Protein AF-A0A1F5JYC6-F1 (afdb_monomer)

Secondary structure (DSSP, 8-state):
-HHHHHHHHHHHHHHHHHHHHHHHHHHHHHHHHHHHHHHHHHHHHHHHHHHHHHHHHHHHHHHHHHHHHHHHHHHHHHHHHHHHHHHHHHHHHHHHHHHHHHHHHHHHHHHTPPPPGGGSPPS--

Radius of gyration: 50.12 Å; Cα contacts (8 Å, |Δi|>4): 10; chains: 1; bounding box: 80×16×145 Å

Foldseek 3Di:
DVVVVVVVVVVVVVVVVVVVVVVVVVVVVVVVVVVVVVVVVVVVVVVVVVVVVVVVCCVVVVVVVVVVVVVVVVVVVVVVVVVVVVVVVVVVVVVVLVVVLVVVVVVCVVVVHDDDPVSDDDPDD

pLDDT: mean 91.72, std 9.08, range [44.91, 98.38]

Sequence (125 aa):
MANDDSQKIKELLEIIKHKIDMMDVSRTAQSAQLAMVRDQLSMMNGKFDEMSETLKDPDTGLKAINRRLDSNTAAVMELESTVKGYGDMYKINDSNIRKIEKRTEVLENNADIEPSPEFILAEGA

Structure (mmCIF, N/CA/C/O backbone):
data_AF-A0A1F5JYC6-F1
#
_entry.id   AF-A0A1F5JYC6-F1
#
loop_
_atom_site.group_PDB
_atom_site.id
_atom_site.type_symbol
_atom_site.label_atom_id
_atom_site.label_alt_id
_atom_site.label_comp_id
_atom_site.label_asym_id
_atom_site.label_entity_id
_atom_site.label_seq_id
_atom_site.pdbx_PDB_ins_code
_atom_site.Cartn_x
_atom_site.Cartn_y
_atom_site.Cartn_z
_atom_site.occupancy
_atom_site.B_iso_or_equiv
_atom_site.auth_seq_id
_atom_site.auth_comp_id
_atom_site.auth_asym_id
_atom_site.auth_atom_id
_atom_site.pdbx_PDB_model_num
ATOM 1 N N . MET A 1 1 ? 42.681 1.024 -85.117 1.00 57.66 1 MET A N 1
ATOM 2 C CA . MET A 1 1 ? 41.868 0.171 -84.223 1.00 57.66 1 MET A CA 1
ATOM 3 C C . MET A 1 1 ? 42.433 0.176 -82.802 1.00 57.66 1 MET A C 1
ATOM 5 O O . MET A 1 1 ? 41.745 0.678 -81.936 1.00 57.66 1 MET A O 1
ATOM 9 N N . ALA A 1 2 ? 43.705 -0.178 -82.567 1.00 62.62 2 ALA A N 1
ATOM 10 C CA . ALA A 1 2 ? 44.305 -0.195 -81.216 1.00 62.62 2 ALA A CA 1
ATOM 11 C C . ALA A 1 2 ? 44.246 1.126 -80.400 1.00 62.62 2 ALA A C 1
ATOM 13 O O . ALA A 1 2 ? 44.200 1.086 -79.176 1.00 62.62 2 ALA A O 1
ATOM 14 N N . ASN A 1 3 ? 44.239 2.297 -81.052 1.00 74.75 3 ASN A N 1
ATOM 15 C CA . ASN A 1 3 ? 44.192 3.596 -80.362 1.00 74.75 3 ASN A CA 1
ATOM 16 C C . ASN A 1 3 ? 42.788 3.948 -79.819 1.00 74.75 3 ASN A C 1
ATOM 18 O O . ASN A 1 3 ? 42.677 4.564 -78.767 1.00 74.75 3 ASN A O 1
ATOM 22 N N . ASP A 1 4 ? 41.725 3.512 -80.506 1.00 82.88 4 ASP A N 1
ATOM 23 C CA . ASP A 1 4 ? 40.326 3.751 -80.106 1.00 82.88 4 ASP A CA 1
ATOM 24 C C . ASP A 1 4 ? 39.951 2.887 -78.887 1.00 82.88 4 ASP A C 1
ATOM 26 O O . ASP A 1 4 ? 39.372 3.365 -77.913 1.00 82.88 4 ASP A O 1
ATOM 30 N N . ASP A 1 5 ? 40.399 1.629 -78.873 1.00 86.50 5 ASP A N 1
ATOM 31 C CA . ASP A 1 5 ? 40.212 0.734 -77.726 1.00 86.50 5 ASP A CA 1
ATOM 32 C C . ASP A 1 5 ? 40.994 1.220 -76.494 1.00 86.50 5 ASP A C 1
ATOM 34 O O . ASP A 1 5 ? 40.485 1.184 -75.372 1.00 86.50 5 ASP A O 1
ATOM 38 N N . SER A 1 6 ? 42.204 1.756 -76.694 1.00 87.88 6 SER A N 1
ATOM 39 C CA . SER A 1 6 ? 42.992 2.360 -75.614 1.00 87.88 6 SER A CA 1
ATOM 40 C C . SER A 1 6 ? 42.325 3.607 -75.017 1.00 87.88 6 SER A C 1
ATOM 42 O O . SER A 1 6 ? 42.459 3.836 -73.813 1.00 87.88 6 SER A O 1
ATOM 44 N N . GLN A 1 7 ? 41.622 4.414 -75.819 1.00 89.50 7 GLN A N 1
ATOM 45 C CA . GLN A 1 7 ? 40.876 5.577 -75.325 1.00 89.50 7 GLN A CA 1
ATOM 46 C C . GLN A 1 7 ? 39.655 5.153 -74.504 1.00 89.50 7 GLN A C 1
ATOM 48 O O . GLN A 1 7 ? 39.489 5.632 -73.382 1.00 89.50 7 GLN A O 1
ATOM 53 N N . LYS A 1 8 ? 38.879 4.177 -74.986 1.00 93.19 8 LYS A N 1
ATOM 54 C CA . LYS A 1 8 ? 37.726 3.627 -74.250 1.00 93.19 8 LYS A CA 1
ATOM 55 C C . LYS A 1 8 ? 38.127 3.023 -72.904 1.00 93.19 8 LYS A C 1
ATOM 57 O O . LYS A 1 8 ? 37.448 3.234 -71.903 1.00 93.19 8 LYS A O 1
ATOM 62 N N . ILE A 1 9 ? 39.254 2.307 -72.849 1.00 93.88 9 ILE A N 1
ATOM 63 C CA . ILE A 1 9 ? 39.786 1.764 -71.588 1.00 93.88 9 ILE A CA 1
ATOM 64 C C . ILE A 1 9 ? 40.125 2.895 -70.608 1.00 93.88 9 ILE A C 1
ATOM 66 O O . ILE A 1 9 ? 39.823 2.787 -69.420 1.00 93.88 9 ILE A O 1
ATOM 70 N N . LYS A 1 10 ? 40.722 3.989 -71.089 1.00 93.94 10 LYS A N 1
ATOM 71 C CA . LYS A 1 10 ? 41.067 5.141 -70.249 1.00 93.94 10 LYS A CA 1
ATOM 72 C C . LYS A 1 10 ? 39.823 5.819 -69.667 1.00 93.94 10 LYS A C 1
ATOM 74 O O . LYS A 1 10 ? 39.805 6.102 -68.473 1.00 93.94 10 LYS A O 1
ATOM 79 N N . GLU A 1 11 ? 38.785 6.017 -70.475 1.00 94.44 11 GLU A N 1
ATOM 80 C CA . GLU A 1 11 ? 37.503 6.577 -70.022 1.00 94.44 11 GLU A CA 1
ATOM 81 C C . GLU A 1 11 ? 36.832 5.682 -68.972 1.00 94.44 11 GLU A C 1
ATOM 83 O O . GLU A 1 11 ? 36.386 6.164 -67.930 1.00 94.44 11 GLU A O 1
ATOM 88 N N . LEU A 1 12 ? 36.828 4.362 -69.189 1.00 95.50 12 LEU A N 1
ATOM 89 C CA . LEU A 1 12 ? 36.312 3.403 -68.209 1.00 95.50 12 LEU A CA 1
ATOM 90 C C . LEU A 1 12 ? 37.089 3.456 -66.889 1.00 95.50 12 LEU A C 1
ATOM 92 O O . LEU A 1 12 ? 36.476 3.426 -65.822 1.00 95.50 12 LEU A O 1
ATOM 96 N N . LEU A 1 13 ? 38.420 3.565 -66.941 1.00 95.50 13 LEU A N 1
ATOM 97 C CA . LEU A 1 13 ? 39.252 3.705 -65.742 1.00 95.50 13 LEU A CA 1
ATOM 98 C C . LEU A 1 13 ? 38.950 5.000 -64.980 1.00 95.50 13 LEU A C 1
ATOM 100 O O . LEU A 1 13 ? 38.933 4.989 -63.750 1.00 95.50 13 LEU A O 1
ATOM 104 N N . GLU A 1 14 ? 38.679 6.096 -65.683 1.00 96.19 14 GLU A N 1
ATOM 105 C CA . GLU A 1 14 ? 38.336 7.381 -65.069 1.00 96.19 14 GLU A CA 1
ATOM 106 C C . GLU A 1 14 ? 36.956 7.341 -64.392 1.00 96.19 14 GLU A C 1
ATOM 108 O O . GLU A 1 14 ? 36.814 7.784 -63.249 1.00 96.19 14 GLU A O 1
ATOM 113 N N . ILE A 1 15 ? 35.968 6.697 -65.025 1.00 96.81 15 ILE A N 1
ATOM 114 C CA . ILE A 1 15 ? 34.647 6.435 -64.428 1.00 96.81 15 ILE A CA 1
ATOM 115 C C . ILE A 1 15 ? 34.773 5.541 -63.188 1.00 96.81 15 ILE A C 1
ATOM 117 O O . ILE A 1 15 ? 34.159 5.821 -62.155 1.00 96.81 15 ILE A O 1
ATOM 121 N N . ILE A 1 16 ? 35.568 4.467 -63.270 1.00 96.75 16 ILE A N 1
ATOM 122 C CA . ILE A 1 16 ? 35.805 3.556 -62.142 1.00 96.75 16 ILE A CA 1
ATOM 123 C C . ILE A 1 16 ? 36.458 4.309 -60.985 1.00 96.75 16 ILE A C 1
ATOM 125 O O . ILE A 1 16 ? 35.985 4.193 -59.855 1.00 96.75 16 ILE A O 1
ATOM 129 N N . LYS A 1 17 ? 37.491 5.114 -61.259 1.00 97.38 17 LYS A N 1
ATOM 130 C CA . LYS A 1 17 ? 38.157 5.941 -60.249 1.00 97.38 17 LYS A CA 1
ATOM 131 C C . LYS A 1 17 ? 37.161 6.871 -59.559 1.00 97.38 17 LYS A C 1
ATOM 133 O O . LYS A 1 17 ? 37.067 6.851 -58.338 1.00 97.38 17 LYS A O 1
ATOM 138 N N . HIS A 1 18 ? 36.357 7.604 -60.328 1.00 96.88 18 HIS A N 1
ATOM 139 C CA . HIS A 1 18 ? 35.351 8.500 -59.763 1.00 96.88 18 HIS A CA 1
ATOM 140 C C . HIS A 1 18 ? 34.328 7.755 -58.889 1.00 96.88 18 HIS A C 1
ATOM 142 O O . HIS A 1 18 ? 33.939 8.234 -57.823 1.00 96.88 18 HIS A O 1
ATOM 148 N N . LYS A 1 19 ? 33.912 6.552 -59.302 1.00 97.12 19 LYS A N 1
ATOM 149 C CA . LYS A 1 19 ? 32.993 5.718 -58.521 1.00 97.12 19 LYS A CA 1
ATOM 150 C C . LYS A 1 19 ? 33.621 5.231 -57.212 1.00 97.12 19 LYS A C 1
ATOM 152 O O . LYS A 1 19 ? 32.925 5.214 -56.201 1.00 97.12 19 LYS A O 1
ATOM 157 N N . ILE A 1 20 ? 34.905 4.870 -57.225 1.00 96.81 20 ILE A N 1
ATOM 158 C CA . ILE A 1 20 ? 35.662 4.508 -56.017 1.00 96.81 20 ILE A CA 1
ATOM 159 C C . ILE A 1 20 ? 35.752 5.710 -55.071 1.00 9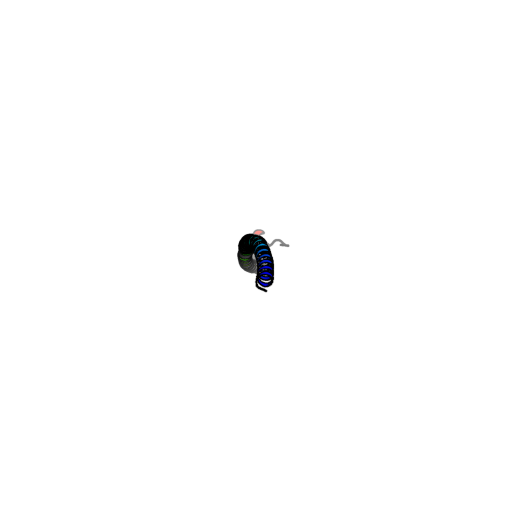6.81 20 ILE A C 1
ATOM 161 O O . ILE A 1 20 ? 35.387 5.577 -53.905 1.00 96.81 20 ILE A O 1
ATOM 165 N N . ASP A 1 21 ? 36.108 6.892 -55.581 1.00 96.94 21 ASP A N 1
ATOM 166 C CA . ASP A 1 21 ? 36.199 8.116 -54.775 1.00 96.94 21 ASP A CA 1
ATOM 167 C C . ASP A 1 21 ? 34.847 8.446 -54.104 1.00 96.94 21 ASP A C 1
ATOM 169 O O . ASP A 1 21 ? 34.780 8.744 -52.909 1.00 96.94 21 ASP A O 1
ATOM 173 N N . MET A 1 22 ? 33.734 8.319 -54.840 1.00 96.00 22 MET A N 1
ATOM 174 C CA . MET A 1 22 ? 32.388 8.492 -54.274 1.00 96.00 22 MET A CA 1
ATOM 175 C C . MET A 1 22 ? 32.040 7.433 -53.220 1.00 96.00 22 MET A C 1
ATOM 177 O O . MET A 1 22 ? 31.388 7.748 -52.220 1.00 96.00 22 MET A O 1
ATOM 181 N N . MET A 1 23 ? 32.452 6.181 -53.427 1.00 96.62 23 MET A N 1
ATOM 182 C CA . MET A 1 23 ? 32.242 5.109 -52.454 1.00 96.62 23 MET A CA 1
ATOM 183 C C . MET A 1 23 ? 33.015 5.365 -51.158 1.00 96.62 23 MET A C 1
ATOM 185 O O . MET A 1 23 ? 32.457 5.145 -50.083 1.00 96.62 23 MET A O 1
ATOM 189 N N . ASP A 1 24 ? 34.242 5.880 -51.231 1.00 95.62 24 ASP A N 1
ATOM 190 C CA . ASP A 1 24 ? 35.046 6.208 -50.049 1.00 95.62 24 ASP A CA 1
ATOM 191 C C . ASP A 1 24 ? 34.448 7.371 -49.246 1.00 95.62 24 ASP A C 1
ATOM 193 O O . ASP A 1 24 ? 34.355 7.305 -48.012 1.00 95.62 24 ASP A O 1
ATOM 197 N N . VAL A 1 25 ? 33.940 8.399 -49.934 1.00 96.31 25 VAL A N 1
ATOM 198 C CA . VAL A 1 25 ? 33.183 9.487 -49.294 1.00 96.31 25 VAL A CA 1
ATOM 199 C C . VAL A 1 25 ? 31.923 8.941 -48.616 1.00 96.31 25 VAL A C 1
ATOM 201 O O . VAL A 1 25 ? 31.671 9.230 -47.442 1.00 96.31 25 VAL A O 1
ATOM 204 N N . SER A 1 26 ? 31.153 8.101 -49.316 1.00 97.00 26 SER A N 1
ATOM 205 C CA . SER A 1 26 ? 29.937 7.486 -48.772 1.00 97.00 26 SER A CA 1
ATOM 206 C C . SER A 1 26 ? 30.234 6.615 -47.546 1.00 97.00 26 SER A C 1
ATOM 208 O O . SER A 1 26 ? 29.554 6.725 -46.525 1.00 97.00 26 SER A O 1
ATOM 210 N N . ARG A 1 27 ? 31.300 5.811 -47.596 1.00 96.62 27 ARG A N 1
ATOM 211 C CA . ARG A 1 27 ? 31.746 4.958 -46.487 1.00 96.62 27 ARG A CA 1
ATOM 212 C C . ARG A 1 27 ? 32.161 5.775 -45.266 1.00 96.62 27 ARG A C 1
ATOM 214 O O . ARG A 1 27 ? 31.854 5.388 -44.136 1.00 96.62 27 ARG A O 1
ATOM 221 N N . THR A 1 28 ? 32.833 6.902 -45.479 1.00 96.62 28 THR A N 1
ATOM 222 C CA . THR A 1 28 ? 33.221 7.820 -44.400 1.00 96.62 28 THR A CA 1
ATOM 223 C C . THR A 1 28 ? 31.983 8.406 -43.720 1.00 96.62 28 THR A C 1
ATOM 225 O O . THR A 1 28 ? 31.873 8.361 -42.493 1.00 96.62 28 THR A O 1
ATOM 228 N N . ALA A 1 29 ? 31.002 8.859 -44.505 1.00 96.38 29 ALA A N 1
ATOM 229 C CA . ALA A 1 29 ? 29.737 9.373 -43.984 1.00 96.38 29 ALA A CA 1
ATOM 230 C C . ALA A 1 29 ? 28.943 8.305 -43.206 1.00 96.38 29 ALA A C 1
ATOM 232 O O . ALA A 1 29 ? 28.476 8.566 -42.097 1.00 96.38 29 ALA A O 1
ATOM 233 N N . GLN A 1 30 ? 28.845 7.084 -43.740 1.00 97.00 30 GLN A N 1
ATOM 234 C CA . GLN A 1 30 ? 28.186 5.962 -43.061 1.00 97.00 30 GLN A CA 1
ATOM 235 C C . GLN A 1 30 ? 28.889 5.589 -41.751 1.00 97.00 30 GLN A C 1
ATOM 237 O O . GLN A 1 30 ? 28.232 5.306 -40.753 1.00 97.00 30 GLN A O 1
ATOM 242 N N . SER A 1 31 ? 30.223 5.624 -41.724 1.00 96.62 31 SER A N 1
ATOM 243 C CA . SER A 1 31 ? 30.997 5.321 -40.514 1.00 96.62 31 SER A CA 1
ATOM 244 C C . SER A 1 31 ? 30.740 6.347 -39.407 1.00 96.62 31 SER A C 1
ATOM 246 O O . SER A 1 31 ? 30.572 5.967 -38.248 1.00 96.62 31 SER A O 1
ATOM 248 N N . ALA A 1 32 ? 30.637 7.632 -39.761 1.00 96.50 32 ALA A N 1
ATOM 249 C CA . ALA A 1 32 ? 30.274 8.690 -38.819 1.00 96.50 32 ALA A CA 1
ATOM 250 C C . ALA A 1 32 ? 28.839 8.522 -38.288 1.00 96.50 32 ALA A C 1
ATOM 252 O O . ALA A 1 32 ? 28.610 8.627 -37.083 1.00 96.50 32 ALA A O 1
ATOM 253 N N . GLN A 1 33 ? 27.883 8.182 -39.158 1.00 97.19 33 GLN A N 1
ATOM 254 C CA . GLN A 1 33 ? 26.507 7.886 -38.742 1.00 97.19 33 GLN A CA 1
ATOM 255 C C . GLN A 1 33 ? 26.438 6.678 -37.800 1.00 97.19 33 GLN A C 1
ATOM 257 O O . GLN A 1 33 ? 25.735 6.725 -36.793 1.00 97.19 33 GLN A O 1
ATOM 262 N N . LEU A 1 34 ? 27.196 5.613 -38.076 1.00 97.50 34 LEU A N 1
ATOM 263 C CA . LEU A 1 34 ? 27.261 4.439 -37.204 1.00 97.50 34 LEU A CA 1
ATOM 264 C C . LEU A 1 34 ? 27.835 4.773 -35.825 1.00 97.50 34 LEU A C 1
ATOM 266 O O . LEU A 1 34 ? 27.346 4.241 -34.829 1.00 97.50 34 LEU A O 1
ATOM 270 N N . ALA A 1 35 ? 28.844 5.645 -35.751 1.00 96.88 35 ALA A N 1
ATOM 271 C CA . ALA A 1 35 ? 29.370 6.123 -34.475 1.00 96.88 35 ALA A CA 1
ATOM 272 C C . ALA A 1 35 ? 28.290 6.877 -33.682 1.00 96.88 35 ALA A C 1
ATOM 274 O O . ALA A 1 35 ? 28.018 6.524 -32.539 1.00 96.88 35 ALA A O 1
ATOM 275 N N . MET A 1 36 ? 27.582 7.810 -34.327 1.00 97.25 36 MET A N 1
ATOM 276 C CA . MET A 1 36 ? 26.488 8.551 -33.690 1.00 97.25 36 MET A CA 1
ATOM 277 C C . MET A 1 36 ? 25.367 7.638 -33.179 1.00 97.25 36 MET A C 1
ATOM 279 O O . MET A 1 36 ? 24.884 7.818 -32.063 1.00 97.25 36 MET A O 1
ATOM 283 N N . VAL A 1 37 ? 24.959 6.641 -33.970 1.00 97.69 37 VAL A N 1
ATOM 284 C CA . VAL A 1 37 ? 23.926 5.678 -33.555 1.00 97.69 37 VAL A CA 1
ATOM 285 C C . VAL A 1 37 ? 24.403 4.849 -32.361 1.00 97.69 37 VAL A C 1
ATOM 287 O O . VAL A 1 37 ? 23.630 4.622 -31.434 1.00 97.69 37 VAL A O 1
ATOM 290 N N . ARG A 1 38 ? 25.672 4.420 -32.335 1.00 97.31 38 ARG A N 1
ATOM 291 C CA . ARG A 1 38 ? 26.238 3.695 -31.183 1.00 97.31 38 ARG A CA 1
ATOM 292 C C . ARG A 1 38 ? 26.218 4.540 -29.913 1.00 97.31 38 ARG A C 1
ATOM 294 O O . ARG A 1 38 ? 25.801 4.032 -28.874 1.00 97.31 38 ARG A O 1
ATOM 301 N N . ASP A 1 39 ? 26.596 5.811 -30.004 1.00 97.38 39 ASP A N 1
ATOM 302 C CA . ASP A 1 39 ? 26.573 6.727 -28.860 1.00 97.38 39 ASP A CA 1
ATOM 303 C C . ASP A 1 39 ? 25.141 6.933 -28.349 1.00 97.38 39 ASP A C 1
ATOM 305 O O . ASP A 1 39 ? 24.882 6.858 -27.146 1.00 97.38 39 ASP A O 1
ATOM 309 N N . GLN A 1 40 ? 24.180 7.110 -29.262 1.00 97.25 40 GLN A N 1
ATOM 310 C CA . GLN A 1 40 ? 22.760 7.209 -28.918 1.00 97.25 40 GLN A CA 1
ATOM 311 C C . GLN A 1 40 ? 22.238 5.948 -28.224 1.00 97.25 40 GLN A C 1
ATOM 313 O O . GLN A 1 40 ? 21.556 6.061 -27.206 1.00 97.25 40 GLN A O 1
ATOM 318 N N . LEU A 1 41 ? 22.583 4.759 -28.726 1.00 96.19 41 LEU A N 1
ATOM 319 C CA . LEU A 1 41 ? 22.206 3.491 -28.098 1.00 96.19 41 LEU A CA 1
ATOM 320 C C . LEU A 1 41 ? 22.819 3.347 -26.702 1.00 96.19 41 LEU A C 1
ATOM 322 O O . LEU A 1 41 ? 22.129 2.924 -25.779 1.00 96.19 41 LEU A O 1
ATOM 326 N N . SER A 1 42 ? 24.081 3.746 -26.521 1.00 97.44 42 SER A N 1
ATOM 327 C CA . SER A 1 42 ? 24.734 3.712 -25.209 1.00 97.44 42 SER A CA 1
ATOM 328 C C . SER A 1 42 ? 24.041 4.635 -24.205 1.00 97.44 42 SER A C 1
ATOM 330 O O . SER A 1 42 ? 23.776 4.226 -23.076 1.00 97.44 42 SER A O 1
ATOM 332 N N . MET A 1 43 ? 23.710 5.865 -24.611 1.00 96.62 43 MET A N 1
ATOM 333 C CA . MET A 1 43 ? 22.964 6.798 -23.761 1.00 96.62 43 MET A CA 1
ATOM 334 C C . MET A 1 43 ? 21.564 6.274 -23.431 1.00 96.62 43 MET A C 1
ATOM 336 O O . MET A 1 43 ? 21.095 6.420 -22.305 1.00 96.62 43 MET A O 1
ATOM 340 N N . MET A 1 44 ? 20.889 5.672 -24.409 1.00 96.88 44 MET A N 1
ATOM 341 C CA . MET A 1 44 ? 19.552 5.120 -24.228 1.00 96.88 44 MET A CA 1
ATOM 342 C C . MET A 1 44 ? 19.557 3.936 -23.255 1.00 96.88 44 MET A C 1
ATOM 344 O O . MET A 1 44 ? 18.698 3.884 -22.381 1.00 96.88 44 MET A O 1
ATOM 348 N N . ASN A 1 45 ? 20.543 3.041 -23.348 1.00 96.56 45 ASN A N 1
ATOM 349 C CA . ASN A 1 45 ? 20.701 1.941 -22.395 1.00 96.56 45 ASN A CA 1
ATOM 350 C C . ASN A 1 45 ? 20.919 2.460 -20.969 1.00 96.56 45 ASN A C 1
ATOM 352 O O . ASN A 1 45 ? 20.225 2.019 -20.062 1.00 96.56 45 ASN A O 1
ATOM 356 N N . GLY A 1 46 ? 21.779 3.470 -20.783 1.00 97.12 46 GLY A N 1
ATOM 357 C CA . GLY A 1 46 ? 21.970 4.086 -19.464 1.00 97.12 46 GLY A CA 1
ATOM 358 C C . GLY A 1 46 ? 20.680 4.680 -18.883 1.00 97.12 46 GLY A C 1
ATOM 359 O O . GLY A 1 46 ? 20.393 4.504 -17.703 1.00 97.12 46 GLY A O 1
ATOM 360 N N . LYS A 1 47 ? 19.852 5.321 -19.721 1.00 95.81 47 LYS A N 1
ATOM 361 C CA . LYS A 1 47 ? 18.531 5.822 -19.303 1.00 95.81 47 LYS A CA 1
ATOM 362 C C . LYS A 1 47 ? 17.551 4.700 -18.960 1.00 95.81 47 LYS A C 1
ATOM 364 O O . LYS A 1 47 ? 16.735 4.868 -18.057 1.00 95.81 47 LYS A O 1
ATOM 369 N N . PHE A 1 48 ? 17.597 3.577 -19.677 1.00 95.56 48 PHE A N 1
ATOM 370 C CA . PHE A 1 48 ? 16.766 2.418 -19.356 1.00 95.56 48 PHE A CA 1
ATOM 371 C C . PHE A 1 48 ? 17.154 1.795 -18.016 1.00 95.56 48 PHE A C 1
ATOM 373 O O . PHE A 1 48 ? 16.257 1.472 -17.238 1.00 95.56 48 PHE A O 1
ATOM 380 N N 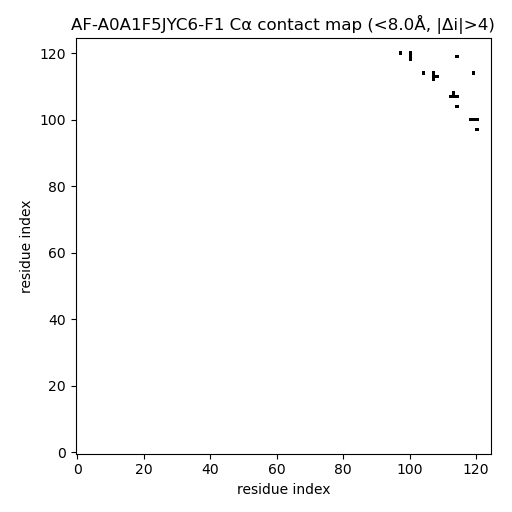. ASP A 1 49 ? 18.448 1.697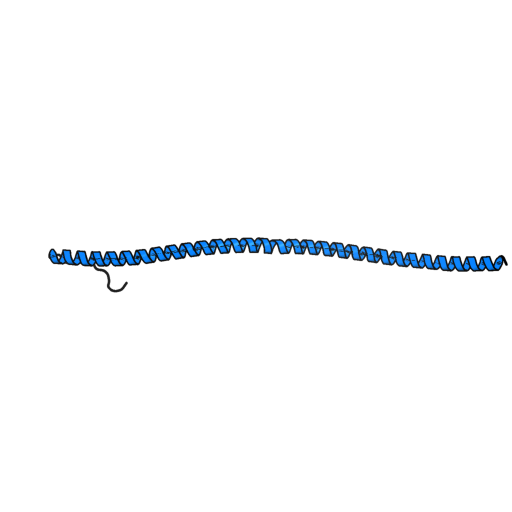 -17.717 1.00 95.31 49 ASP A N 1
ATOM 381 C CA . ASP A 1 49 ? 18.933 1.198 -16.427 1.00 95.31 49 ASP A CA 1
ATOM 382 C C . ASP A 1 49 ? 18.487 2.111 -15.272 1.00 95.31 49 ASP A C 1
ATOM 384 O O . ASP A 1 49 ? 17.936 1.636 -14.277 1.00 95.31 49 ASP A O 1
ATOM 388 N N . GLU A 1 50 ? 18.628 3.432 -15.429 1.00 93.69 50 GLU A N 1
ATOM 389 C CA . GLU A 1 50 ? 18.171 4.419 -14.440 1.00 93.69 50 GLU A CA 1
ATOM 390 C C . GLU A 1 50 ? 16.653 4.342 -14.204 1.00 93.69 50 GLU A C 1
ATOM 392 O O . GLU A 1 50 ? 16.184 4.350 -13.061 1.00 93.69 50 GLU A O 1
ATOM 3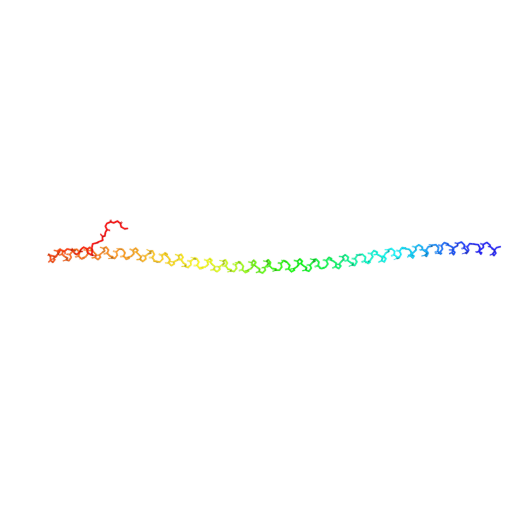97 N N . MET A 1 51 ? 15.870 4.216 -15.280 1.00 91.19 51 MET A N 1
ATOM 398 C CA . MET A 1 51 ? 14.418 4.063 -15.186 1.00 91.19 51 MET A CA 1
ATOM 399 C C . MET A 1 51 ? 14.033 2.738 -14.515 1.00 91.19 51 MET A C 1
ATOM 401 O O . MET A 1 51 ? 13.106 2.711 -13.707 1.00 91.19 51 MET A O 1
ATOM 405 N N . SER A 1 52 ? 14.753 1.654 -14.808 1.00 90.44 52 SER A N 1
ATOM 406 C CA . SER A 1 52 ? 14.534 0.344 -14.190 1.00 90.44 52 SER A CA 1
ATOM 407 C C . SER A 1 52 ? 14.772 0.385 -12.678 1.00 90.44 52 SER A C 1
ATOM 409 O O . SER A 1 52 ? 13.947 -0.118 -11.913 1.00 90.44 52 SER A O 1
ATOM 411 N N . GLU A 1 53 ? 15.856 1.017 -12.221 1.00 88.38 53 GLU A N 1
ATOM 412 C CA . GLU A 1 53 ? 16.116 1.183 -10.784 1.00 88.38 53 GLU A CA 1
ATOM 413 C C . GLU A 1 53 ? 15.086 2.110 -10.123 1.00 88.38 53 GLU A C 1
ATOM 415 O O . GLU A 1 53 ? 14.570 1.794 -9.049 1.00 88.38 53 GLU A O 1
ATOM 420 N N . THR A 1 54 ? 14.700 3.199 -10.795 1.00 83.81 54 THR A N 1
ATOM 421 C CA . THR A 1 54 ? 13.675 4.125 -10.286 1.00 83.81 54 THR A CA 1
ATOM 422 C C . THR A 1 54 ? 12.313 3.455 -10.124 1.00 83.81 54 THR A C 1
ATOM 424 O O . THR A 1 54 ? 11.586 3.815 -9.211 1.00 83.81 54 THR A O 1
ATOM 427 N N . LEU A 1 55 ? 11.945 2.486 -10.969 1.00 83.50 55 LEU A N 1
ATOM 428 C CA . LEU A 1 55 ? 10.663 1.769 -10.867 1.00 83.50 55 LEU A CA 1
ATOM 429 C C . LEU A 1 55 ? 10.659 0.680 -9.784 1.00 83.50 55 LEU A C 1
ATOM 431 O O . LEU A 1 55 ? 9.609 0.353 -9.230 1.00 83.50 55 LEU A O 1
ATOM 435 N N . LYS A 1 56 ? 11.830 0.148 -9.436 1.00 86.19 56 LYS A N 1
ATOM 436 C CA . LYS A 1 56 ? 11.980 -0.887 -8.407 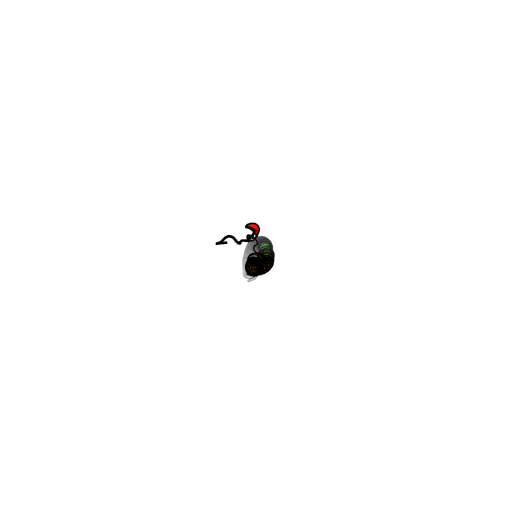1.00 86.19 56 LYS A CA 1
ATOM 437 C C . LYS A 1 56 ? 11.693 -0.360 -6.998 1.00 86.19 56 LYS A C 1
ATOM 439 O O . LYS A 1 56 ? 11.134 -1.087 -6.172 1.00 86.19 56 LYS A O 1
ATOM 444 N N . ASP A 1 57 ? 12.057 0.888 -6.711 1.00 79.50 57 ASP A N 1
ATOM 445 C CA . ASP A 1 57 ? 11.827 1.495 -5.396 1.00 79.50 57 ASP A CA 1
ATOM 446 C C . ASP A 1 57 ? 10.323 1.684 -5.089 1.00 79.50 57 ASP A C 1
ATOM 448 O O . ASP A 1 57 ? 9.865 1.147 -4.080 1.00 79.50 57 ASP A O 1
ATOM 452 N N . PRO A 1 58 ? 9.493 2.266 -5.979 1.00 81.06 58 PRO A N 1
ATOM 453 C CA . PRO A 1 58 ? 8.042 2.285 -5.838 1.00 81.06 58 PRO A CA 1
ATOM 454 C C . PRO A 1 58 ? 7.419 0.896 -5.698 1.00 81.06 58 PRO A C 1
ATOM 456 O O . PRO A 1 58 ? 6.586 0.717 -4.817 1.00 81.06 58 PRO A O 1
ATOM 459 N N . ASP A 1 59 ? 7.816 -0.105 -6.490 1.00 78.12 59 ASP A N 1
ATOM 460 C CA . ASP A 1 59 ? 7.242 -1.458 -6.382 1.00 78.12 59 ASP A CA 1
ATOM 461 C C . ASP A 1 59 ? 7.530 -2.101 -5.015 1.00 78.12 59 ASP A C 1
ATOM 463 O O . ASP A 1 59 ? 6.655 -2.712 -4.386 1.00 78.12 59 ASP A O 1
ATOM 467 N N . THR A 1 60 ? 8.758 -1.945 -4.513 1.00 82.62 60 THR A N 1
ATOM 468 C CA . THR A 1 60 ? 9.136 -2.459 -3.189 1.00 82.62 60 THR A CA 1
ATOM 469 C C . THR A 1 60 ? 8.503 -1.646 -2.057 1.00 82.62 60 THR A C 1
ATOM 471 O O . THR A 1 60 ? 7.980 -2.233 -1.100 1.00 82.62 60 THR A O 1
ATOM 474 N N . GLY A 1 61 ? 8.467 -0.321 -2.195 1.00 86.81 61 GLY A N 1
ATOM 475 C CA . GLY A 1 61 ? 7.853 0.621 -1.265 1.00 86.81 61 GLY A CA 1
ATOM 476 C C . GLY A 1 61 ? 6.343 0.429 -1.143 1.00 86.81 61 GLY A C 1
ATOM 47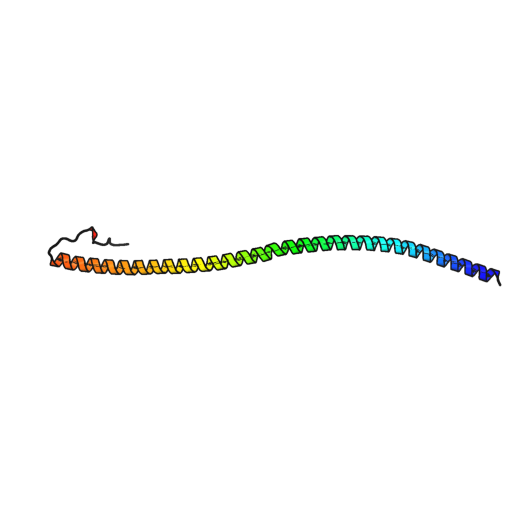7 O O . GLY A 1 61 ? 5.833 0.273 -0.033 1.00 86.81 61 GLY A O 1
ATOM 478 N N . LEU A 1 62 ? 5.621 0.335 -2.261 1.00 91.88 62 LEU A N 1
ATOM 479 C CA . LEU A 1 62 ? 4.177 0.077 -2.295 1.00 91.88 62 LEU A CA 1
ATOM 480 C C . LEU A 1 62 ? 3.838 -1.268 -1.655 1.00 91.88 62 LEU A C 1
ATOM 482 O O . LEU A 1 62 ? 2.906 -1.361 -0.854 1.00 91.88 62 LEU A O 1
ATOM 486 N N . LYS A 1 63 ? 4.627 -2.312 -1.932 1.00 89.56 63 LYS A N 1
ATOM 487 C CA . LYS A 1 63 ? 4.440 -3.621 -1.294 1.00 89.56 63 LYS A CA 1
ATOM 488 C C . LYS A 1 63 ? 4.651 -3.562 0.221 1.00 89.56 63 LYS A C 1
ATOM 490 O O . LYS A 1 63 ? 3.920 -4.217 0.965 1.00 89.56 63 LYS A O 1
ATOM 495 N N . ALA A 1 64 ? 5.635 -2.796 0.691 1.00 87.38 64 ALA A N 1
ATOM 496 C CA . ALA A 1 64 ? 5.864 -2.589 2.119 1.00 87.38 64 ALA A CA 1
ATOM 497 C C . ALA A 1 64 ? 4.729 -1.784 2.773 1.00 87.38 64 ALA A C 1
ATOM 499 O O . ALA A 1 64 ? 4.281 -2.143 3.864 1.00 87.38 64 ALA A O 1
ATOM 500 N N . ILE A 1 65 ? 4.228 -0.745 2.098 1.00 93.94 65 ILE A N 1
ATOM 501 C CA . ILE A 1 65 ? 3.092 0.064 2.557 1.00 93.94 65 ILE A CA 1
ATOM 502 C C . ILE A 1 65 ? 1.832 -0.796 2.680 1.00 93.94 65 ILE A C 1
ATOM 504 O O . ILE A 1 65 ? 1.218 -0.790 3.744 1.00 93.94 65 ILE A O 1
ATOM 508 N N . ASN A 1 66 ? 1.496 -1.596 1.664 1.00 93.25 66 ASN A N 1
ATOM 509 C CA . ASN A 1 66 ? 0.324 -2.480 1.702 1.00 93.25 66 ASN A CA 1
ATOM 510 C C . ASN A 1 66 ? 0.383 -3.464 2.880 1.00 93.25 66 ASN A C 1
ATOM 512 O O . ASN A 1 66 ? -0.580 -3.583 3.625 1.00 93.25 66 ASN A O 1
ATOM 516 N N . ARG A 1 67 ? 1.546 -4.076 3.144 1.00 92.69 67 ARG A N 1
ATOM 517 C CA . ARG A 1 67 ? 1.722 -4.955 4.317 1.00 92.69 67 ARG A CA 1
ATOM 518 C C . ARG A 1 67 ? 1.499 -4.231 5.647 1.00 92.69 67 ARG A C 1
ATOM 520 O O . ARG A 1 67 ? 0.931 -4.809 6.571 1.00 92.69 67 ARG A O 1
ATOM 527 N N . ARG A 1 68 ? 1.971 -2.985 5.771 1.00 94.56 68 ARG A N 1
ATOM 528 C CA . ARG A 1 68 ? 1.756 -2.172 6.982 1.00 94.56 68 ARG A CA 1
ATOM 529 C C . ARG A 1 68 ? 0.287 -1.788 7.134 1.00 94.56 68 ARG A C 1
ATOM 531 O O . ARG A 1 68 ? -0.203 -1.786 8.257 1.00 94.56 68 ARG A O 1
ATOM 538 N N . LEU A 1 69 ? -0.401 -1.494 6.031 1.00 96.69 69 LEU A N 1
ATOM 539 C CA . LEU A 1 69 ? -1.837 -1.226 6.035 1.00 96.69 69 LEU A CA 1
ATOM 540 C C . LEU A 1 69 ? -2.622 -2.450 6.506 1.00 96.69 69 LEU A C 1
ATOM 542 O O . LEU A 1 69 ? -3.367 -2.319 7.469 1.00 96.69 69 LEU A O 1
ATOM 546 N N . ASP A 1 70 ? -2.375 -3.631 5.936 1.00 96.38 70 ASP A N 1
ATOM 547 C CA . ASP A 1 70 ? -3.044 -4.874 6.348 1.00 96.38 70 ASP A CA 1
ATOM 548 C C . ASP A 1 70 ? -2.843 -5.158 7.847 1.00 96.38 70 ASP A C 1
ATOM 550 O O . ASP A 1 70 ? -3.792 -5.463 8.573 1.00 96.38 70 ASP A O 1
ATOM 554 N N . SER A 1 71 ? -1.607 -4.993 8.336 1.00 96.44 71 SER A N 1
ATOM 555 C CA . SER A 1 71 ? -1.282 -5.163 9.756 1.00 96.44 71 SER A CA 1
ATOM 556 C C . SER A 1 71 ? -2.004 -4.150 10.646 1.00 96.44 71 SER A C 1
ATOM 558 O O . SER A 1 71 ? -2.489 -4.512 11.717 1.00 96.44 71 SER A O 1
ATOM 560 N N . ASN A 1 72 ? -2.070 -2.884 10.229 1.00 97.31 72 ASN A N 1
ATOM 561 C CA . ASN A 1 72 ? -2.756 -1.842 10.988 1.00 97.31 72 ASN A CA 1
ATOM 562 C C . ASN A 1 72 ? -4.270 -2.072 11.000 1.00 97.31 72 ASN A C 1
ATOM 564 O O . ASN A 1 72 ? -4.899 -1.892 12.039 1.00 97.31 72 ASN A O 1
ATOM 568 N N . THR A 1 73 ? -4.855 -2.504 9.882 1.00 98.00 73 THR A N 1
ATOM 569 C CA . THR A 1 73 ? -6.276 -2.854 9.800 1.00 98.00 73 THR A CA 1
ATOM 570 C C . THR A 1 73 ? -6.617 -3.982 10.770 1.00 98.00 73 THR A C 1
ATOM 572 O O . THR A 1 73 ? -7.579 -3.854 11.524 1.00 98.00 73 THR A O 1
ATOM 575 N N . ALA A 1 74 ? -5.802 -5.039 10.825 1.00 97.88 74 ALA A N 1
ATOM 576 C CA . ALA A 1 74 ? -6.001 -6.127 11.781 1.00 97.88 74 ALA A CA 1
ATOM 577 C C . ALA A 1 74 ? -5.943 -5.640 13.242 1.00 97.88 74 ALA A C 1
ATOM 579 O O . ALA A 1 74 ? -6.823 -5.972 14.035 1.00 97.88 74 ALA A O 1
ATOM 580 N N . ALA A 1 75 ? -4.959 -4.799 13.581 1.00 98.12 75 ALA A N 1
ATOM 581 C CA . ALA A 1 75 ? -4.828 -4.237 14.927 1.00 98.12 75 ALA A CA 1
ATOM 582 C C . ALA A 1 75 ? -6.026 -3.352 15.318 1.00 98.12 75 ALA A C 1
ATOM 584 O O . ALA A 1 75 ? -6.503 -3.413 16.449 1.00 98.12 75 ALA A O 1
ATOM 585 N N . VAL A 1 76 ? -6.547 -2.549 14.384 1.00 98.25 76 VAL A N 1
ATOM 586 C CA . VAL A 1 76 ? -7.742 -1.723 14.624 1.00 98.25 76 VAL A CA 1
ATOM 587 C C . VAL A 1 76 ? -8.970 -2.596 14.883 1.00 98.25 76 VAL A C 1
ATOM 589 O O . VAL A 1 76 ? -9.689 -2.340 15.845 1.00 98.25 76 VAL A O 1
ATOM 592 N N . MET A 1 77 ? -9.176 -3.660 14.103 1.00 98.06 77 MET A N 1
ATOM 593 C CA . MET A 1 77 ? -10.295 -4.589 14.322 1.00 98.06 77 MET A CA 1
ATOM 594 C C . MET A 1 77 ? -10.228 -5.271 15.699 1.00 98.06 77 MET A C 1
ATOM 596 O O . MET A 1 77 ? -11.252 -5.453 16.362 1.00 98.06 77 MET A O 1
ATOM 600 N N . GLU A 1 78 ? -9.028 -5.631 16.159 1.00 98.31 78 GLU A N 1
ATOM 601 C CA . GLU A 1 78 ? -8.821 -6.214 17.490 1.00 98.31 78 GLU A CA 1
ATOM 602 C C . GLU A 1 78 ? -9.140 -5.212 18.614 1.00 98.31 78 GLU A C 1
ATOM 604 O O . GLU A 1 78 ? -9.820 -5.553 19.591 1.00 98.31 78 GLU A O 1
ATOM 609 N N . LEU A 1 79 ? -8.708 -3.957 18.457 1.00 98.19 79 LEU A N 1
ATOM 610 C CA . LEU A 1 79 ? -9.025 -2.879 19.394 1.00 98.19 79 LEU A CA 1
ATOM 611 C C . LEU A 1 79 ? -10.531 -2.609 19.457 1.00 98.19 79 LEU A C 1
ATOM 613 O O . LEU A 1 79 ? -11.081 -2.506 20.554 1.00 98.19 79 LEU A O 1
ATOM 617 N N . GLU A 1 80 ? -11.217 -2.553 18.315 1.00 98.25 80 GLU A N 1
ATOM 618 C CA . GLU A 1 80 ? -12.674 -2.380 18.258 1.00 98.25 80 GLU A CA 1
ATOM 619 C C . GLU A 1 80 ? -13.409 -3.505 18.996 1.00 98.25 80 GLU A C 1
ATOM 621 O O . GLU A 1 80 ? -14.308 -3.243 19.803 1.00 98.25 80 GLU A O 1
ATOM 626 N N . SER A 1 81 ? -12.992 -4.757 18.781 1.00 98.31 81 SER A N 1
ATOM 627 C CA . SER A 1 81 ? -13.551 -5.912 19.492 1.00 98.31 81 SER A CA 1
ATOM 628 C C . SER A 1 81 ? -13.332 -5.807 21.005 1.00 98.31 81 SER A C 1
ATOM 630 O O . SER A 1 81 ? -14.252 -6.056 21.789 1.00 98.31 81 SER A O 1
ATOM 632 N N . THR A 1 82 ? -12.135 -5.398 21.426 1.00 98.31 82 THR A N 1
ATOM 633 C CA . THR A 1 82 ? -11.786 -5.229 22.844 1.00 98.31 82 THR A CA 1
ATOM 634 C C . THR A 1 82 ? -12.625 -4.133 23.504 1.00 98.31 82 THR A C 1
ATOM 636 O O . THR A 1 82 ? -13.185 -4.341 24.582 1.00 98.31 82 THR A O 1
ATOM 639 N N . VAL A 1 83 ? -12.775 -2.982 22.843 1.00 98.31 83 VAL A N 1
ATOM 640 C CA . VAL A 1 83 ? -13.592 -1.862 23.336 1.00 98.31 83 VAL A CA 1
ATOM 641 C C . VAL A 1 83 ? -15.058 -2.268 23.466 1.00 98.31 83 VAL A C 1
ATOM 643 O O . VAL A 1 83 ? -15.688 -1.969 24.482 1.00 98.31 83 VAL A O 1
ATOM 646 N N . LYS A 1 84 ? -15.597 -3.002 22.486 1.00 98.12 84 LYS A N 1
ATOM 647 C CA . LYS A 1 84 ? -16.960 -3.539 22.570 1.00 98.12 84 LYS A CA 1
ATOM 648 C C . LYS A 1 84 ? -17.120 -4.484 23.765 1.00 98.12 84 LYS A C 1
ATOM 650 O O . LYS A 1 84 ? -18.088 -4.348 24.511 1.00 98.12 84 LYS A O 1
ATOM 655 N N . GLY A 1 85 ? -16.148 -5.372 23.985 1.00 98.12 85 GLY A N 1
ATOM 656 C CA . GLY A 1 85 ? -16.121 -6.270 25.142 1.00 98.12 85 GLY A CA 1
ATOM 657 C C . GLY A 1 85 ? -16.149 -5.519 26.476 1.00 98.12 85 GLY A C 1
ATOM 658 O O . GLY A 1 85 ? -16.957 -5.843 27.347 1.00 98.12 85 GLY A O 1
ATOM 659 N N . TYR A 1 86 ? -15.338 -4.465 26.622 1.00 98.38 86 TYR A N 1
ATOM 660 C CA . TYR A 1 86 ? -15.393 -3.602 27.806 1.00 98.38 86 TYR A CA 1
ATOM 661 C C . TYR A 1 86 ? -16.751 -2.913 27.959 1.00 98.38 86 TYR A C 1
ATOM 663 O O . TYR A 1 86 ? -17.303 -2.904 29.058 1.00 98.38 86 TYR A O 1
ATOM 671 N N . GLY A 1 87 ? -17.324 -2.389 26.872 1.00 98.00 87 GLY A N 1
ATOM 672 C CA . GLY A 1 87 ? -18.656 -1.779 26.888 1.00 98.00 87 GLY A CA 1
ATOM 673 C C . GLY A 1 87 ? -19.749 -2.733 27.380 1.00 98.00 87 GLY A C 1
ATOM 674 O O . GLY A 1 87 ? -20.603 -2.339 28.176 1.00 98.00 87 GLY A O 1
ATOM 675 N N . ASP A 1 88 ? -19.708 -3.998 26.962 1.00 97.88 88 ASP A N 1
ATOM 676 C CA . ASP A 1 88 ? -20.656 -5.016 27.425 1.00 97.88 88 ASP A CA 1
ATOM 677 C C . ASP A 1 88 ? -20.428 -5.385 28.901 1.00 97.88 88 ASP A C 1
ATOM 679 O O . ASP A 1 88 ? -21.397 -5.501 29.657 1.00 97.88 88 ASP A O 1
ATOM 683 N N . MET A 1 89 ? -19.171 -5.472 29.356 1.00 97.94 89 MET A N 1
ATOM 684 C CA . MET A 1 89 ? -18.872 -5.674 30.780 1.00 97.94 89 MET A CA 1
ATOM 685 C C . MET A 1 89 ? -19.380 -4.526 31.659 1.00 97.94 89 MET A C 1
ATOM 687 O O . MET A 1 89 ? -19.934 -4.788 32.726 1.00 97.94 89 MET A O 1
ATOM 691 N N . TYR A 1 90 ? -19.244 -3.268 31.224 1.00 97.31 90 TYR A N 1
ATOM 692 C CA . TYR A 1 90 ? -19.761 -2.120 31.978 1.00 97.31 90 TYR A CA 1
ATOM 693 C C . TYR A 1 90 ? -21.282 -2.179 32.146 1.00 97.31 90 TYR A C 1
ATOM 695 O O . TYR A 1 90 ? -21.775 -1.957 33.251 1.00 97.31 90 TYR A O 1
ATOM 703 N N . LYS A 1 91 ? -22.027 -2.563 31.100 1.00 96.69 91 LYS A N 1
ATOM 704 C CA . LYS A 1 91 ? -23.489 -2.749 31.187 1.00 96.69 91 LYS A CA 1
ATOM 705 C C . LYS A 1 91 ? -23.876 -3.864 32.159 1.00 96.69 91 LYS A C 1
ATOM 707 O O . LYS A 1 91 ? -24.832 -3.722 32.921 1.00 96.69 91 LYS A O 1
ATOM 712 N N . ILE A 1 92 ? -23.146 -4.983 32.136 1.00 96.94 92 ILE A N 1
ATOM 713 C CA . ILE A 1 92 ? -23.376 -6.101 33.063 1.00 96.94 92 ILE A CA 1
ATOM 714 C C . ILE A 1 92 ? -23.101 -5.659 34.503 1.00 96.94 92 ILE A C 1
ATOM 716 O O . ILE A 1 92 ? -23.900 -5.953 35.394 1.00 96.94 92 ILE A O 1
ATOM 720 N N . ASN A 1 93 ? -22.003 -4.935 34.728 1.00 96.44 93 ASN A N 1
ATOM 721 C CA . ASN A 1 93 ? -21.647 -4.425 36.046 1.00 96.44 93 ASN A CA 1
ATOM 722 C C . ASN A 1 93 ? -22.690 -3.435 36.570 1.00 96.44 93 ASN A C 1
ATOM 724 O O . ASN A 1 93 ? -23.151 -3.626 37.689 1.00 96.44 93 ASN A O 1
ATOM 728 N N . ASP A 1 94 ? -23.133 -2.462 35.768 1.00 94.56 94 ASP A N 1
ATOM 729 C CA . ASP A 1 94 ? -24.213 -1.538 36.151 1.00 94.56 94 ASP A CA 1
ATOM 730 C C . ASP A 1 94 ? -25.493 -2.301 36.546 1.00 94.56 94 ASP A C 1
ATOM 732 O O . ASP A 1 94 ? -26.043 -2.094 37.629 1.00 94.56 94 ASP A O 1
ATOM 736 N N . SER A 1 95 ? -25.907 -3.289 35.740 1.00 95.50 95 SER A N 1
ATOM 737 C CA . SER A 1 95 ? -27.066 -4.135 36.063 1.00 95.50 95 SER A CA 1
ATOM 738 C C . SER A 1 95 ? -26.896 -4.896 37.383 1.00 95.50 95 SER A C 1
ATOM 740 O O . SER A 1 95 ? -27.843 -5.009 38.166 1.00 95.50 95 SER A O 1
ATOM 742 N N . ASN A 1 96 ? -25.706 -5.441 37.638 1.00 96.06 96 ASN A N 1
ATOM 743 C CA . ASN A 1 96 ? -25.417 -6.175 38.867 1.00 96.06 96 ASN A CA 1
ATOM 744 C C . ASN A 1 96 ? -25.381 -5.254 40.088 1.00 96.06 96 ASN A C 1
ATOM 746 O O . ASN A 1 96 ? -25.918 -5.631 41.129 1.00 96.06 96 ASN A O 1
ATOM 750 N N . ILE A 1 97 ? -24.811 -4.056 39.959 1.00 93.94 97 ILE A N 1
ATOM 751 C CA . ILE A 1 97 ? -24.740 -3.078 41.046 1.00 93.94 97 ILE A CA 1
ATOM 752 C C . ILE A 1 97 ? -26.151 -2.620 41.430 1.00 93.94 97 ILE A C 1
ATOM 754 O O . ILE A 1 97 ? -26.499 -2.719 42.602 1.00 93.94 97 ILE A O 1
ATOM 758 N N . ARG A 1 98 ? -27.019 -2.285 40.464 1.00 92.81 98 ARG A N 1
ATOM 759 C CA . ARG A 1 98 ? -28.435 -1.941 40.733 1.00 92.81 98 ARG A CA 1
ATOM 760 C C . 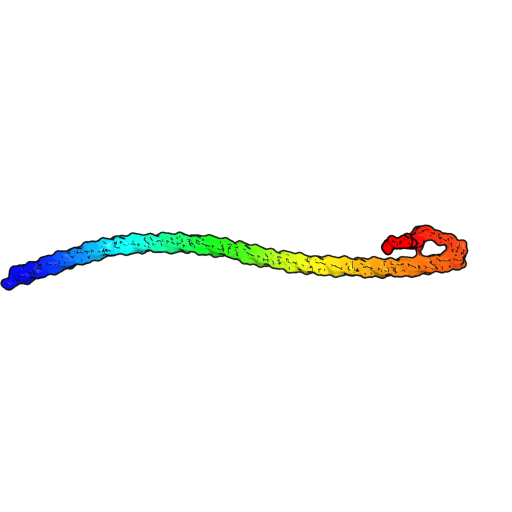ARG A 1 98 ? -29.207 -3.064 41.434 1.00 92.81 98 ARG A C 1
ATOM 762 O O . ARG A 1 98 ? -30.057 -2.822 42.288 1.00 92.81 98 ARG A O 1
ATOM 769 N N . LYS A 1 99 ? -28.934 -4.330 41.086 1.00 94.31 99 LYS A N 1
ATOM 770 C CA . LYS A 1 99 ? -29.534 -5.487 41.781 1.00 94.31 99 LYS A CA 1
ATOM 771 C C . LYS A 1 99 ? -29.033 -5.613 43.217 1.00 94.31 99 LYS A C 1
ATOM 773 O O . LYS A 1 99 ? -29.802 -6.037 44.076 1.00 94.31 99 LYS A O 1
ATOM 778 N N . ILE A 1 100 ? -27.754 -5.333 43.457 1.00 93.56 100 ILE A N 1
ATOM 779 C CA . ILE A 1 100 ? -27.162 -5.368 44.796 1.00 93.56 100 ILE A CA 1
ATOM 780 C C . ILE A 1 100 ? -27.734 -4.235 45.641 1.00 93.56 100 ILE A C 1
ATOM 782 O O . ILE A 1 100 ? -28.244 -4.535 46.710 1.00 93.56 100 ILE A O 1
ATOM 786 N N . GLU A 1 101 ? -27.753 -3.003 45.135 1.00 91.56 101 GLU A N 1
ATOM 787 C CA . GLU A 1 101 ? -28.364 -1.836 45.787 1.00 91.56 101 GLU A CA 1
ATOM 788 C C . GLU A 1 101 ? -29.789 -2.151 46.260 1.00 91.56 101 GLU A C 1
ATOM 790 O O . GLU A 1 101 ? -30.072 -2.095 47.453 1.00 91.56 101 GLU A O 1
ATOM 795 N N . LYS A 1 102 ? -30.651 -2.649 45.363 1.00 91.38 102 LYS A N 1
ATOM 796 C CA . LYS A 1 102 ? -32.023 -3.040 45.721 1.00 91.38 102 LYS A CA 1
ATOM 797 C C . LYS A 1 102 ? -32.089 -4.131 46.797 1.00 91.38 102 LYS A C 1
ATOM 799 O O . LYS A 1 102 ? -33.007 -4.159 47.612 1.00 91.38 102 LYS A O 1
ATOM 804 N N . ARG A 1 103 ? -31.162 -5.094 46.783 1.00 92.75 103 ARG A N 1
ATOM 805 C CA . ARG A 1 103 ? -31.109 -6.149 47.811 1.00 92.75 103 ARG A CA 1
ATOM 806 C C . ARG A 1 103 ? -30.646 -5.592 49.152 1.00 92.75 103 ARG A C 1
ATOM 808 O O . ARG A 1 103 ? -31.170 -6.029 50.171 1.00 92.75 103 ARG A O 1
ATOM 815 N N . THR A 1 104 ? -29.687 -4.674 49.140 1.00 92.06 104 THR A N 1
ATOM 816 C CA . THR A 1 104 ? -29.188 -3.980 50.327 1.00 92.06 104 THR A CA 1
ATOM 817 C C . THR A 1 104 ? -30.299 -3.145 50.952 1.00 92.06 104 THR A C 1
ATOM 819 O O . THR A 1 104 ? -30.601 -3.365 52.118 1.00 92.06 104 THR A O 1
ATOM 822 N N . GLU A 1 105 ? -31.015 -2.349 50.154 1.00 89.12 105 GLU A N 1
ATOM 823 C CA . GLU A 1 105 ? -32.168 -1.554 50.600 1.00 89.12 105 GLU A CA 1
ATOM 824 C C . GLU A 1 105 ? -33.231 -2.426 51.297 1.00 89.12 105 GLU A C 1
ATOM 826 O O . GLU A 1 105 ? -33.725 -2.101 52.375 1.00 89.12 105 GLU A O 1
ATOM 831 N N . VAL A 1 106 ? -33.567 -3.590 50.723 1.00 92.25 106 VAL A N 1
ATOM 832 C CA . VAL A 1 106 ? -34.511 -4.537 51.347 1.00 92.25 106 VAL A CA 1
ATOM 833 C C . VAL A 1 106 ? -33.994 -5.063 52.691 1.00 92.25 106 VAL A C 1
ATOM 835 O O . VAL A 1 106 ? -34.782 -5.255 53.616 1.00 92.25 106 VAL A O 1
ATOM 838 N N . LEU A 1 107 ? -32.694 -5.339 52.810 1.00 92.38 107 LEU A N 1
ATOM 839 C CA . LEU A 1 107 ? -32.102 -5.846 54.050 1.00 92.38 107 LEU A CA 1
ATOM 840 C C . LEU A 1 107 ? -32.023 -4.762 55.127 1.00 92.38 107 LEU A C 1
ATOM 842 O O . LEU A 1 107 ? -32.347 -5.051 56.275 1.00 92.38 107 LEU A O 1
ATOM 846 N N . GLU A 1 108 ? -31.640 -3.543 54.758 1.00 91.50 108 GLU A N 1
ATOM 847 C CA . GLU A 1 108 ? -31.572 -2.380 55.649 1.00 91.50 108 GLU A CA 1
ATOM 848 C C . GLU A 1 108 ? -32.956 -2.042 56.208 1.00 91.50 108 GLU A C 1
ATOM 850 O O . GLU A 1 108 ? -33.118 -1.972 57.426 1.00 91.50 108 GLU A O 1
ATOM 855 N N . ASN A 1 109 ? -33.981 -2.000 55.350 1.00 90.62 109 ASN A N 1
ATOM 856 C CA . ASN A 1 109 ? -35.372 -1.802 55.768 1.00 90.62 109 ASN A CA 1
ATOM 857 C C . ASN A 1 109 ? -35.864 -2.896 56.731 1.00 90.62 109 ASN A C 1
ATOM 859 O O . ASN A 1 109 ? -36.548 -2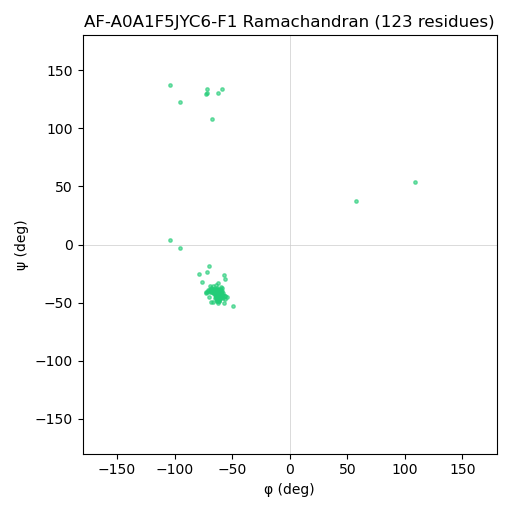.606 57.708 1.00 90.62 109 ASN A O 1
ATOM 863 N N . ASN A 1 110 ? -35.519 -4.164 56.483 1.00 94.69 110 ASN A N 1
ATOM 864 C CA . ASN A 1 110 ? -35.914 -5.269 57.367 1.00 94.69 110 ASN A CA 1
ATOM 865 C C . ASN A 1 110 ? -35.157 -5.273 58.705 1.00 94.69 110 ASN A C 1
ATOM 867 O O . ASN A 1 110 ? -35.627 -5.882 59.667 1.00 94.69 110 ASN A O 1
ATOM 871 N N . ALA A 1 111 ? -33.975 -4.660 58.748 1.00 94.75 111 ALA A N 1
ATOM 872 C CA . ALA A 1 111 ? -33.136 -4.562 59.936 1.00 94.75 111 ALA A CA 1
ATOM 873 C C . ALA A 1 111 ? -33.334 -3.246 60.709 1.00 94.75 111 ALA A C 1
ATOM 875 O O . ALA A 1 111 ? -32.721 -3.087 61.763 1.00 94.75 111 ALA A O 1
ATOM 876 N N . ASP A 1 112 ? -34.176 -2.336 60.203 1.00 93.38 112 ASP A N 1
ATOM 877 C CA . ASP A 1 112 ? -34.386 -0.984 60.741 1.00 93.38 112 ASP A CA 1
ATOM 878 C C . ASP A 1 112 ? -33.069 -0.172 60.802 1.00 93.38 112 ASP A C 1
ATOM 880 O O . ASP A 1 112 ? -32.791 0.567 61.749 1.00 93.38 112 ASP A O 1
ATOM 884 N N . ILE A 1 113 ? -32.217 -0.357 59.784 1.00 92.50 113 ILE A N 1
ATOM 885 C CA . ILE A 1 113 ? -30.932 0.335 59.613 1.00 92.50 113 ILE A CA 1
ATOM 886 C C . ILE A 1 113 ? -31.095 1.408 58.534 1.00 92.50 113 ILE A C 1
ATOM 888 O O . ILE A 1 113 ? -31.687 1.159 57.488 1.00 92.50 113 ILE A O 1
ATOM 892 N N . GLU A 1 114 ? -30.542 2.596 58.773 1.00 86.62 114 GLU A N 1
ATOM 893 C CA . GLU A 1 114 ? -30.530 3.671 57.780 1.00 86.62 114 GLU A CA 1
ATOM 894 C C . GLU A 1 114 ? -29.528 3.359 56.646 1.00 86.62 114 GLU A C 1
ATOM 896 O O . GLU A 1 114 ? -28.370 3.042 56.944 1.00 86.62 114 GLU A O 1
ATOM 901 N N . PRO A 1 115 ? -29.937 3.447 55.363 1.00 82.38 115 PRO A N 1
ATOM 902 C CA . PRO A 1 115 ? -29.062 3.160 54.231 1.00 82.38 115 PRO A CA 1
ATOM 903 C C . PRO 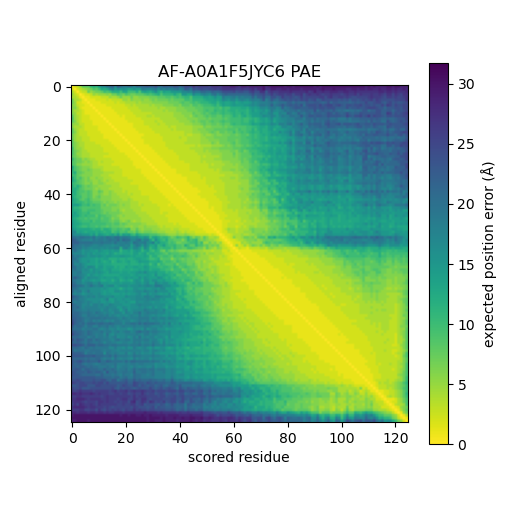A 1 115 ? -27.814 4.036 54.191 1.00 82.38 115 PRO A C 1
ATOM 905 O O . PRO A 1 115 ? -27.886 5.262 54.313 1.00 82.38 115 PRO A O 1
ATOM 908 N N . SER A 1 116 ? -26.655 3.415 53.958 1.00 82.31 116 SER A N 1
ATOM 909 C CA . SER A 1 116 ? -25.413 4.175 53.793 1.00 82.31 116 SER A CA 1
ATOM 910 C C . SER A 1 116 ? -25.407 4.921 52.451 1.00 82.31 116 SER A C 1
ATOM 912 O O . SER A 1 116 ? -25.579 4.281 51.409 1.00 82.31 116 SER A O 1
ATOM 914 N N . PRO A 1 117 ? -25.103 6.234 52.425 1.00 82.88 117 PRO A N 1
ATOM 915 C CA . PRO A 1 117 ? -25.025 7.018 51.190 1.00 82.88 117 PRO A CA 1
ATOM 916 C C . PRO A 1 117 ? -24.033 6.465 50.161 1.00 82.88 117 PRO A C 1
ATOM 918 O O . PRO A 1 117 ? -24.188 6.691 48.967 1.00 82.88 117 PRO A O 1
ATOM 921 N N . GLU A 1 118 ? -23.011 5.734 50.615 1.00 82.69 118 GLU A N 1
ATOM 922 C CA . GLU A 1 118 ? -21.976 5.138 49.760 1.00 82.69 118 GLU A CA 1
ATOM 923 C C . GLU A 1 118 ? -22.496 3.978 48.893 1.00 82.69 118 GLU A C 1
ATOM 925 O O . GLU A 1 118 ? -21.854 3.609 47.908 1.00 82.69 118 GLU A O 1
ATOM 930 N N . PHE A 1 119 ? -23.649 3.402 49.248 1.00 81.75 119 PHE A N 1
ATOM 931 C CA . PHE A 1 119 ? -24.282 2.302 48.513 1.00 81.75 119 PHE A CA 1
ATOM 932 C C . PHE A 1 119 ? -25.478 2.744 47.667 1.00 81.75 119 PHE A C 1
ATOM 934 O O . PHE A 1 119 ? -26.107 1.895 47.037 1.00 81.75 119 PHE A O 1
ATOM 941 N N . ILE A 1 120 ? -25.754 4.049 47.622 1.00 82.94 120 ILE A N 1
ATOM 942 C CA . ILE A 1 120 ? -26.806 4.643 46.801 1.00 82.94 120 ILE A CA 1
ATOM 943 C C . ILE A 1 120 ? -26.184 5.117 45.488 1.00 82.94 120 ILE A C 1
ATOM 945 O O . ILE A 1 120 ? -25.244 5.918 45.471 1.00 82.94 120 ILE A O 1
ATOM 949 N N . LEU A 1 121 ? -26.701 4.626 44.366 1.00 81.50 121 LEU A N 1
ATOM 950 C CA . LEU A 1 121 ? -26.281 5.074 43.047 1.00 81.50 121 LEU A CA 1
ATOM 951 C C . LEU A 1 121 ? -26.801 6.488 42.777 1.00 81.50 121 LEU A C 1
ATOM 953 O O . LEU A 1 121 ? -27.976 6.789 42.971 1.00 81.50 121 LEU A O 1
ATOM 957 N N . ALA A 1 122 ? -25.931 7.358 42.264 1.00 78.12 122 ALA A N 1
ATOM 958 C CA . ALA A 1 122 ? -26.347 8.673 41.796 1.00 78.12 122 ALA A CA 1
ATOM 959 C C . ALA A 1 122 ? -27.334 8.530 40.621 1.00 78.12 122 ALA A C 1
ATOM 961 O O . ALA A 1 122 ? -27.062 7.820 39.648 1.00 78.12 122 ALA A O 1
ATOM 962 N N . GLU A 1 123 ? -28.473 9.221 40.690 1.00 60.88 123 GLU A N 1
ATOM 963 C CA . GLU A 1 123 ? -29.420 9.270 39.577 1.00 60.88 123 GLU A CA 1
ATOM 964 C C . GLU A 1 123 ? -28.800 10.038 38.396 1.00 60.88 123 GLU A C 1
ATOM 966 O O . GLU A 1 123 ? -28.654 11.258 38.440 1.00 60.88 123 GLU A O 1
ATOM 971 N N . GLY A 1 124 ? -28.444 9.318 37.326 1.00 57.28 124 GLY A N 1
ATOM 972 C CA . GLY A 1 124 ? -28.095 9.908 36.027 1.00 57.28 124 GLY A CA 1
ATOM 973 C C . GLY A 1 124 ? -26.620 9.848 35.616 1.00 57.28 124 GLY A C 1
ATOM 974 O O . GLY A 1 124 ? -26.062 10.876 35.234 1.00 57.28 124 GLY A O 1
ATOM 975 N N . ALA A 1 125 ? -26.016 8.657 35.628 1.00 44.91 125 ALA A N 1
ATOM 976 C CA . ALA A 1 125 ? -24.805 8.356 34.853 1.00 44.91 125 ALA A CA 1
ATOM 977 C C . ALA A 1 125 ? -25.154 7.558 33.587 1.00 44.91 125 ALA A C 1
ATOM 979 O O . ALA A 1 125 ? -26.000 6.638 33.696 1.00 44.91 125 ALA A O 1
#

Organism: NCBI:txid1797768

Solvent-accessible surface area (backbone atoms only — not comparable to full-atom values): 6958 Å² total; per-residue (Å²): 111,76,68,61,56,54,48,53,51,50,53,52,50,51,53,50,49,52,50,50,55,52,48,53,53,49,50,52,54,50,52,52,50,51,51,52,52,50,53,50,50,54,54,49,51,53,52,49,52,53,50,52,56,60,52,50,50,54,58,53,48,51,54,52,49,52,54,52,49,56,53,50,54,53,51,50,55,50,49,54,54,51,52,50,51,51,55,52,50,51,54,52,48,54,56,51,49,56,52,47,37,57,51,48,53,55,50,27,63,74,68,76,45,83,80,58,75,89,62,55,79,76,92,85,128

Mean predicted aligned error: 10.92 Å